Protein AF-A0A8I0GY46-F1 (afdb_monomer_lite)

Sequence (81 aa):
HWGQAQLDTGALLCADTLRFHIRADSDSPADQTVKLAVRDAVLAYADARCTAQDKPAALRWAAENLPALELTARAVLARRG

Foldseek 3Di:
DVVVVVVVVVVVCVVFDDDDDFDFPDPDPLSVVLSVQLVVQLVVVCVVPQPDPGDVSNVVCCVVCVVVSVVSSVVSVVVRD

Structure (mmCIF, N/CA/C/O backbone):
data_AF-A0A8I0GY46-F1
#
_entry.id   AF-A0A8I0GY46-F1
#
loop_
_atom_site.group_PDB
_atom_site.id
_atom_site.type_symbol
_atom_site.label_atom_id
_atom_site.label_alt_id
_atom_site.label_comp_id
_atom_site.label_asym_id
_atom_site.label_entity_id
_atom_site.label_seq_id
_atom_site.pdbx_PDB_ins_code
_atom_site.Cartn_x
_atom_site.Cartn_y
_atom_site.Cartn_z
_atom_site.occupancy
_atom_site.B_iso_or_equiv
_atom_site.auth_seq_id
_atom_site.auth_comp_id
_atom_site.auth_asym_id
_atom_site.auth_atom_id
_atom_site.pdbx_PDB_model_num
ATOM 1 N N . HIS A 1 1 ? -10.507 32.874 4.372 1.00 69.00 1 HIS A N 1
ATOM 2 C CA . HIS A 1 1 ? -11.500 31.779 4.343 1.00 69.00 1 HIS A CA 1
ATOM 3 C C . HIS A 1 1 ? -11.063 30.549 3.538 1.00 69.00 1 HIS A C 1
ATOM 5 O O . HIS A 1 1 ? -11.424 29.458 3.945 1.00 69.00 1 HIS A O 1
ATOM 11 N N . TRP A 1 2 ? -10.236 30.665 2.488 1.00 72.50 2 TRP A N 1
ATOM 12 C CA . TRP A 1 2 ? -9.750 29.499 1.721 1.00 72.50 2 TRP A CA 1
ATOM 13 C C . TRP A 1 2 ? -8.563 28.754 2.355 1.00 72.50 2 TRP A C 1
ATOM 15 O O . TRP A 1 2 ? -8.561 27.530 2.392 1.00 72.50 2 TRP A O 1
ATOM 25 N N . GLY A 1 3 ? -7.589 29.479 2.919 1.00 83.62 3 GLY A N 1
ATOM 26 C CA . GLY A 1 3 ? -6.423 28.853 3.561 1.00 83.62 3 GLY A CA 1
ATOM 27 C C . GLY A 1 3 ? -6.784 27.968 4.761 1.00 83.62 3 GLY A C 1
ATOM 28 O O . GLY A 1 3 ? -6.252 26.873 4.888 1.00 83.62 3 GLY A O 1
ATOM 29 N N . GLN A 1 4 ? -7.743 28.396 5.590 1.00 85.50 4 GLN A N 1
ATOM 30 C CA . GLN A 1 4 ? -8.200 27.608 6.740 1.00 85.50 4 GLN A CA 1
ATOM 31 C C . GLN A 1 4 ? -8.911 26.321 6.297 1.00 85.50 4 GLN A C 1
ATOM 33 O O . GLN A 1 4 ? -8.552 25.245 6.752 1.00 85.50 4 GLN A O 1
ATOM 38 N N . ALA A 1 5 ? -9.821 26.411 5.321 1.00 79.62 5 ALA A N 1
ATOM 39 C CA . ALA A 1 5 ? -10.517 25.243 4.783 1.00 79.62 5 ALA A CA 1
ATOM 40 C C . ALA A 1 5 ? -9.554 24.197 4.182 1.00 79.62 5 ALA A C 1
ATOM 42 O O . ALA A 1 5 ? -9.777 22.995 4.321 1.00 79.62 5 ALA A O 1
ATOM 43 N N . GLN A 1 6 ? -8.460 24.634 3.548 1.00 84.62 6 GLN A N 1
ATOM 44 C CA . GLN A 1 6 ? -7.428 23.735 3.025 1.00 84.62 6 GLN A CA 1
ATOM 45 C C . GLN A 1 6 ? -6.650 23.025 4.145 1.00 84.62 6 GLN A C 1
ATOM 47 O O . GLN A 1 6 ? -6.383 21.827 4.035 1.00 84.62 6 GLN A O 1
ATOM 52 N N . LEU A 1 7 ? -6.302 23.739 5.221 1.00 87.31 7 LEU A N 1
ATOM 53 C CA . LEU A 1 7 ? -5.631 23.155 6.386 1.00 87.31 7 LEU A CA 1
ATOM 54 C C . LEU A 1 7 ? -6.537 22.152 7.104 1.00 87.31 7 LEU A C 1
ATOM 56 O O . LEU A 1 7 ? -6.096 21.047 7.409 1.00 87.31 7 LEU A O 1
ATOM 60 N N . ASP A 1 8 ? -7.807 22.505 7.291 1.00 87.69 8 ASP A N 1
ATOM 61 C CA . ASP A 1 8 ? -8.796 21.646 7.942 1.00 87.69 8 ASP A CA 1
ATOM 62 C C . ASP A 1 8 ? -9.039 20.370 7.118 1.00 87.69 8 ASP A C 1
ATOM 64 O O . ASP A 1 8 ? -9.033 19.262 7.655 1.00 87.69 8 ASP A O 1
ATOM 68 N N . THR A 1 9 ? -9.144 20.498 5.790 1.00 82.94 9 THR A N 1
ATOM 69 C CA . THR A 1 9 ? -9.242 19.347 4.875 1.00 82.94 9 THR A CA 1
ATOM 70 C C . THR A 1 9 ? -7.998 18.460 4.963 1.00 82.94 9 THR A C 1
ATOM 72 O O . THR A 1 9 ? -8.106 17.236 5.039 1.00 82.94 9 THR A O 1
ATOM 75 N N . GLY A 1 10 ? -6.803 19.059 4.990 1.00 81.38 10 GLY A N 1
ATOM 76 C CA . GLY A 1 10 ? -5.548 18.325 5.146 1.00 81.38 10 GLY A CA 1
ATOM 77 C C . GLY A 1 10 ? -5.461 17.574 6.477 1.00 81.38 10 GLY A C 1
ATOM 78 O O . GLY A 1 10 ? -5.013 16.428 6.503 1.00 81.38 10 GLY A O 1
ATOM 79 N N . ALA A 1 11 ? -5.928 18.188 7.567 1.00 81.44 11 ALA A N 1
ATOM 80 C CA . ALA A 1 11 ? -5.963 17.578 8.891 1.00 81.44 11 ALA A CA 1
ATOM 81 C C . ALA A 1 11 ? -6.922 16.379 8.946 1.00 81.44 11 ALA A C 1
ATOM 83 O O . ALA A 1 11 ? -6.529 15.322 9.439 1.00 81.44 11 ALA A O 1
ATOM 84 N N . LEU A 1 12 ? -8.126 16.508 8.379 1.00 81.81 12 LEU A N 1
ATOM 85 C CA . LEU A 1 12 ? -9.101 15.414 8.292 1.00 81.81 12 LEU A CA 1
ATOM 86 C C . LEU A 1 12 ? -8.562 14.239 7.467 1.00 81.81 12 LEU A C 1
ATOM 88 O O . LEU A 1 12 ? -8.574 13.097 7.919 1.00 81.81 12 LEU A O 1
ATOM 92 N N . LEU A 1 13 ? -7.978 14.514 6.297 1.00 81.19 13 LEU A N 1
ATOM 93 C CA . LEU A 1 13 ? -7.362 13.472 5.472 1.00 81.19 13 LEU A CA 1
ATOM 94 C C . LEU A 1 13 ? -6.213 12.763 6.200 1.00 81.19 13 LEU A C 1
ATOM 96 O O . LEU A 1 13 ? -6.079 11.546 6.101 1.00 81.19 13 LEU A O 1
ATOM 100 N N . CYS A 1 14 ? -5.367 13.494 6.927 1.00 80.81 14 CYS A N 1
ATOM 101 C CA . CYS A 1 14 ? -4.294 12.893 7.722 1.00 80.81 14 CYS A CA 1
ATOM 102 C C . CYS A 1 14 ? -4.823 12.072 8.905 1.00 80.81 14 CYS A C 1
ATOM 104 O O . CYS A 1 14 ? -4.199 11.077 9.271 1.00 80.81 14 CYS A O 1
ATOM 106 N N . ALA A 1 15 ? -5.943 12.476 9.508 1.00 80.50 15 ALA A N 1
ATOM 107 C CA . ALA A 1 15 ? -6.521 11.777 10.645 1.00 80.50 15 ALA A CA 1
ATOM 108 C C . ALA A 1 15 ? -7.033 10.382 10.262 1.00 80.50 15 ALA A C 1
ATOM 110 O O . ALA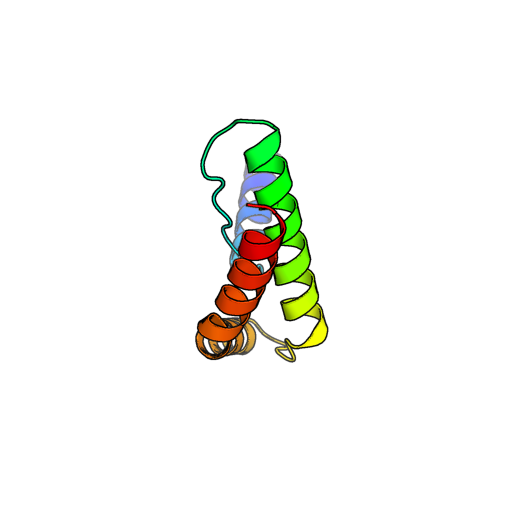 A 1 15 ? -6.803 9.449 11.035 1.00 80.50 15 ALA A O 1
ATOM 111 N N . ASP A 1 16 ? -7.641 10.242 9.082 1.00 82.81 16 ASP A N 1
ATOM 112 C CA . ASP A 1 16 ? -8.395 9.038 8.706 1.00 82.81 16 ASP A CA 1
ATOM 113 C C . ASP A 1 16 ? -7.744 8.197 7.597 1.00 82.81 16 ASP A C 1
ATOM 115 O O . ASP A 1 16 ? -8.240 7.128 7.251 1.00 82.81 16 ASP A O 1
ATOM 119 N N . THR A 1 17 ? -6.600 8.630 7.058 1.00 86.25 17 THR A N 1
ATOM 120 C CA . THR A 1 17 ? -5.884 7.886 6.011 1.00 86.25 17 THR A CA 1
ATOM 121 C C . THR A 1 17 ? -4.654 7.177 6.564 1.00 86.25 17 THR A C 1
ATOM 123 O O . THR A 1 17 ? -3.714 7.818 7.038 1.00 86.25 17 THR A O 1
ATOM 126 N N . LEU A 1 18 ? -4.591 5.856 6.389 1.00 87.75 18 LEU A N 1
ATOM 127 C CA . LEU A 1 18 ? -3.335 5.114 6.485 1.00 87.75 18 LEU A CA 1
ATOM 128 C C . LEU A 1 18 ? -2.536 5.283 5.184 1.00 87.75 18 LEU A C 1
ATOM 130 O O . LEU A 1 18 ? -3.053 5.038 4.096 1.00 87.75 18 LEU A O 1
ATOM 134 N N . ARG A 1 19 ? -1.266 5.693 5.283 1.00 91.25 19 ARG A N 1
ATOM 135 C CA . ARG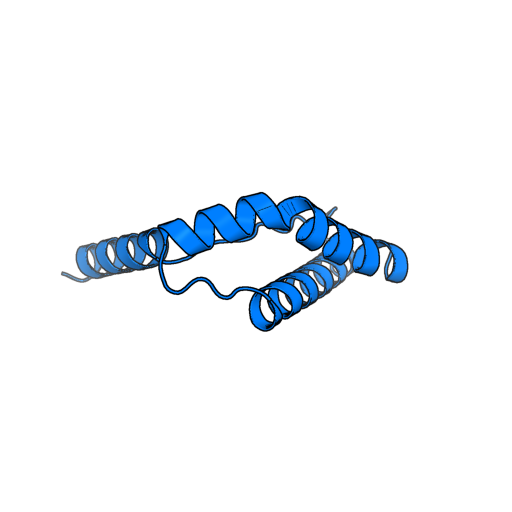 A 1 19 ? -0.399 5.938 4.119 1.00 91.25 19 ARG A CA 1
ATOM 136 C C . ARG A 1 19 ? 0.757 4.946 4.078 1.00 91.25 19 ARG A C 1
ATOM 138 O O . ARG A 1 19 ? 1.509 4.834 5.041 1.00 91.25 19 ARG A O 1
ATOM 145 N N . PHE A 1 20 ? 0.937 4.287 2.934 1.00 91.50 20 PHE A N 1
ATOM 146 C CA . PHE A 1 20 ? 2.121 3.477 2.648 1.00 91.50 20 PHE A CA 1
ATOM 147 C C . PHE A 1 20 ? 3.142 4.294 1.860 1.00 91.50 20 PHE A C 1
ATOM 149 O O . PHE A 1 20 ? 2.827 4.872 0.818 1.00 91.50 20 PHE A O 1
ATOM 156 N N . HIS A 1 21 ? 4.382 4.316 2.339 1.00 93.62 21 HIS A N 1
ATOM 157 C CA . HIS A 1 21 ? 5.483 4.982 1.656 1.00 93.62 21 HIS A CA 1
ATOM 158 C C . HIS A 1 21 ? 6.313 3.961 0.879 1.00 93.62 21 HIS A C 1
ATOM 160 O O . HIS A 1 21 ? 7.006 3.141 1.471 1.00 93.62 21 HIS A O 1
ATOM 166 N N . ILE A 1 22 ? 6.260 4.035 -0.453 1.00 94.62 22 ILE A N 1
ATOM 167 C CA . ILE A 1 22 ? 7.124 3.255 -1.347 1.00 94.62 22 ILE A CA 1
ATOM 168 C C . ILE A 1 22 ? 8.184 4.189 -1.926 1.00 94.62 22 ILE A C 1
ATOM 170 O O . ILE A 1 22 ? 7.864 5.169 -2.608 1.00 94.62 22 ILE A O 1
ATOM 174 N N . ARG A 1 23 ? 9.452 3.888 -1.646 1.00 94.56 23 ARG A N 1
ATOM 175 C CA . ARG A 1 23 ? 10.607 4.628 -2.156 1.00 94.56 23 ARG A CA 1
ATOM 176 C C . ARG A 1 23 ? 11.139 3.944 -3.419 1.00 94.56 23 ARG A C 1
ATOM 178 O O . ARG A 1 23 ? 11.265 2.726 -3.441 1.00 94.56 23 ARG A O 1
ATOM 185 N N . ALA A 1 24 ? 11.419 4.733 -4.453 1.00 95.25 24 ALA A N 1
ATOM 186 C CA . ALA A 1 24 ? 12.153 4.273 -5.629 1.00 95.25 24 ALA A CA 1
ATOM 187 C C . ALA A 1 24 ? 13.658 4.341 -5.352 1.00 95.25 24 ALA A C 1
ATOM 189 O O . ALA A 1 24 ? 14.088 5.154 -4.529 1.00 95.25 24 ALA A O 1
ATOM 190 N N . ASP A 1 25 ? 14.434 3.515 -6.048 1.00 95.06 25 ASP A N 1
ATOM 191 C CA . ASP A 1 25 ? 15.894 3.517 -5.928 1.00 95.06 25 ASP A CA 1
ATOM 192 C C . ASP A 1 25 ? 16.501 4.833 -6.447 1.00 95.06 25 ASP A C 1
ATOM 194 O O . ASP A 1 25 ? 17.339 5.447 -5.787 1.00 95.06 25 ASP A O 1
ATOM 198 N N . SER A 1 26 ? 15.967 5.349 -7.560 1.00 95.88 26 SER A N 1
ATOM 199 C CA . SER A 1 26 ? 16.300 6.669 -8.098 1.00 95.88 26 SER A CA 1
ATOM 200 C C . SER A 1 26 ? 15.089 7.380 -8.726 1.00 95.88 26 SER A C 1
ATOM 202 O O . SER A 1 26 ? 13.966 6.864 -8.754 1.00 95.88 26 SER A O 1
ATOM 204 N N . ASP A 1 27 ? 15.315 8.585 -9.253 1.00 96.25 27 ASP A N 1
ATOM 205 C CA . ASP A 1 27 ? 14.326 9.336 -10.038 1.00 96.25 27 ASP A CA 1
ATOM 206 C C . ASP A 1 27 ? 14.271 8.906 -11.514 1.00 96.25 27 ASP A C 1
ATOM 208 O O . ASP A 1 27 ? 13.545 9.504 -12.312 1.00 96.25 27 ASP A O 1
ATOM 212 N N . SER A 1 28 ? 15.005 7.856 -11.897 1.00 97.94 28 SER A N 1
ATOM 213 C CA . SER A 1 28 ? 14.941 7.315 -13.251 1.00 97.94 28 SER A CA 1
ATOM 214 C C . SER A 1 28 ? 13.515 6.847 -13.596 1.00 97.94 28 SER A C 1
ATOM 216 O O . SER A 1 28 ? 12.801 6.313 -12.737 1.00 97.94 28 SER A O 1
ATOM 218 N N . PRO A 1 29 ? 13.073 6.976 -14.862 1.00 97.88 29 PRO A N 1
ATOM 219 C CA . PRO A 1 29 ? 11.765 6.466 -15.275 1.00 97.88 29 PRO A CA 1
ATOM 220 C C . PRO A 1 29 ? 11.579 4.963 -15.008 1.00 97.88 29 PRO A C 1
ATOM 222 O O . PRO A 1 29 ? 10.464 4.520 -14.717 1.00 97.88 29 PRO A O 1
ATOM 225 N N . ALA A 1 30 ? 12.662 4.182 -15.076 1.00 96.31 30 ALA A N 1
ATOM 226 C CA . ALA A 1 30 ? 12.643 2.753 -14.780 1.00 96.31 30 ALA A CA 1
ATOM 227 C C . ALA A 1 30 ? 12.312 2.496 -13.300 1.00 96.31 30 ALA A C 1
ATOM 229 O O . ALA A 1 30 ? 11.351 1.784 -13.002 1.00 96.31 30 ALA A O 1
ATOM 230 N N . ASP A 1 31 ? 13.012 3.157 -12.377 1.00 96.69 31 ASP A N 1
ATOM 231 C CA . ASP A 1 31 ? 12.802 2.970 -10.935 1.00 96.69 31 ASP A CA 1
ATOM 232 C C . ASP A 1 31 ? 11.450 3.513 -10.472 1.00 96.69 31 ASP A C 1
ATOM 234 O O . ASP A 1 31 ? 10.789 2.916 -9.616 1.00 96.69 31 ASP A O 1
ATOM 238 N N . GLN A 1 32 ? 10.971 4.603 -11.082 1.00 97.25 32 GLN A N 1
ATOM 239 C CA . GLN A 1 32 ? 9.616 5.088 -10.825 1.00 97.25 32 GLN A CA 1
ATOM 240 C C . GLN A 1 32 ? 8.562 4.086 -11.311 1.00 97.25 32 GLN A C 1
ATOM 242 O O . GLN A 1 32 ? 7.583 3.850 -10.605 1.00 97.25 32 GLN A O 1
ATOM 247 N N . THR A 1 33 ? 8.770 3.433 -12.458 1.00 97.38 33 THR A N 1
ATOM 248 C CA . THR A 1 33 ? 7.859 2.384 -12.947 1.00 97.38 33 THR A CA 1
ATOM 249 C C . THR A 1 33 ? 7.803 1.200 -11.981 1.00 97.38 33 THR A C 1
ATOM 251 O O . THR A 1 33 ? 6.715 0.712 -11.659 1.00 97.38 33 THR A O 1
ATOM 254 N N . VAL A 1 34 ? 8.955 0.761 -11.465 1.00 97.56 34 VAL A N 1
ATOM 255 C CA . VAL A 1 34 ? 9.028 -0.304 -10.453 1.00 97.56 34 VAL A CA 1
ATOM 256 C C . VAL A 1 34 ? 8.293 0.109 -9.176 1.00 97.56 34 VAL A C 1
ATOM 258 O O . VAL A 1 34 ? 7.467 -0.653 -8.670 1.00 97.56 34 VAL A O 1
ATOM 261 N N . LYS A 1 35 ? 8.507 1.335 -8.689 1.00 96.88 35 LYS A N 1
ATOM 262 C CA . LYS A 1 35 ? 7.803 1.879 -7.519 1.00 96.88 35 LYS A CA 1
ATOM 263 C C . LYS A 1 35 ? 6.285 1.899 -7.699 1.00 96.88 35 LYS A C 1
ATOM 265 O O . LYS A 1 35 ? 5.574 1.528 -6.766 1.00 96.88 35 LYS A O 1
ATOM 270 N N . LEU A 1 36 ? 5.776 2.315 -8.862 1.00 97.75 36 LEU A N 1
ATOM 271 C CA . LEU A 1 36 ? 4.333 2.306 -9.136 1.00 97.75 36 LEU A CA 1
ATOM 272 C C . LEU A 1 36 ? 3.778 0.878 -9.115 1.00 97.75 36 LEU A C 1
ATOM 274 O O . LEU A 1 36 ? 2.755 0.637 -8.484 1.00 97.75 36 LEU A O 1
ATOM 278 N N . ALA A 1 37 ? 4.492 -0.082 -9.705 1.00 98.12 37 ALA A N 1
ATOM 279 C CA . ALA A 1 37 ? 4.081 -1.482 -9.676 1.00 98.12 37 ALA A CA 1
ATOM 280 C C . ALA A 1 37 ? 4.063 -2.066 -8.251 1.00 98.12 37 ALA A C 1
ATOM 282 O O . ALA A 1 37 ? 3.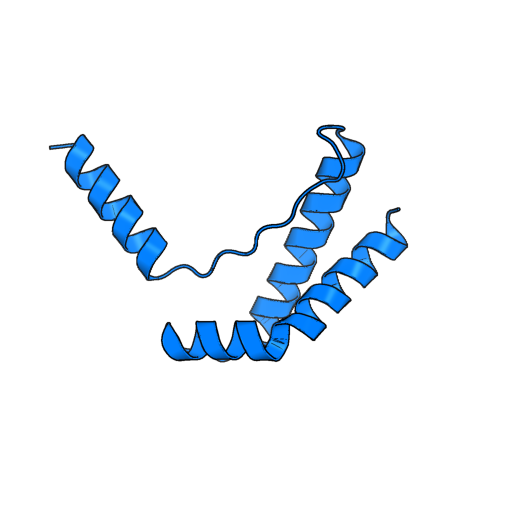143 -2.802 -7.896 1.00 98.12 37 ALA A O 1
ATOM 283 N N . VAL A 1 38 ? 5.059 -1.730 -7.423 1.00 98.25 38 VAL A N 1
ATOM 284 C CA . VAL A 1 38 ? 5.096 -2.127 -6.006 1.00 98.25 38 VAL A CA 1
ATOM 285 C C . VAL A 1 38 ? 3.928 -1.502 -5.243 1.00 98.25 38 VAL A C 1
ATOM 287 O O . VAL A 1 38 ? 3.234 -2.209 -4.516 1.00 98.25 38 VAL A O 1
ATOM 290 N N . ARG A 1 39 ? 3.676 -0.200 -5.434 1.00 98.19 39 ARG A N 1
ATOM 291 C CA . ARG A 1 39 ? 2.533 0.506 -4.838 1.00 98.19 39 ARG A CA 1
ATOM 292 C C . ARG A 1 39 ? 1.223 -0.196 -5.179 1.00 98.19 39 ARG A C 1
ATOM 294 O O . ARG A 1 39 ? 0.451 -0.488 -4.272 1.00 98.19 39 ARG A O 1
ATOM 301 N N . ASP A 1 40 ? 0.986 -0.472 -6.456 1.00 98.44 40 ASP A N 1
ATOM 302 C CA . ASP A 1 40 ? -0.280 -1.043 -6.917 1.00 98.44 40 ASP A CA 1
ATOM 303 C C . ASP A 1 40 ? -0.504 -2.445 -6.333 1.00 98.44 40 ASP A C 1
ATOM 305 O O . ASP A 1 40 ? -1.603 -2.759 -5.883 1.00 98.44 40 ASP A O 1
ATOM 309 N N . ALA A 1 41 ? 0.547 -3.266 -6.240 1.00 98.44 41 ALA A N 1
ATOM 310 C CA . ALA A 1 41 ? 0.453 -4.591 -5.629 1.00 98.44 41 ALA A CA 1
ATOM 311 C C . ALA A 1 41 ? 0.204 -4.543 -4.114 1.00 98.44 41 ALA A C 1
ATOM 313 O O . ALA A 1 41 ? -0.599 -5.320 -3.599 1.00 98.44 41 ALA A O 1
ATOM 314 N N . VAL A 1 42 ? 0.869 -3.633 -3.396 1.00 98.19 42 VAL A N 1
ATOM 315 C CA . VAL A 1 42 ? 0.659 -3.444 -1.952 1.00 98.19 42 VAL A CA 1
ATOM 316 C C . VAL A 1 42 ? -0.762 -2.951 -1.673 1.00 98.19 42 VAL A C 1
ATOM 318 O O . VAL A 1 42 ? -1.413 -3.468 -0.766 1.00 98.19 42 VAL A O 1
ATOM 321 N N . LEU A 1 43 ? -1.272 -2.010 -2.477 1.00 97.44 43 LEU A N 1
ATOM 322 C CA . LEU A 1 43 ? -2.651 -1.530 -2.365 1.00 97.44 43 LEU A CA 1
ATOM 323 C C . LEU A 1 43 ? -3.663 -2.637 -2.673 1.00 97.44 43 LEU A C 1
ATOM 325 O O . LEU A 1 43 ? -4.594 -2.815 -1.897 1.00 97.44 43 LEU A O 1
ATOM 329 N N . ALA A 1 44 ? -3.455 -3.425 -3.731 1.00 98.31 44 ALA A N 1
ATOM 330 C CA . ALA A 1 44 ? -4.333 -4.549 -4.061 1.00 98.31 44 ALA A CA 1
ATOM 331 C C . ALA A 1 44 ? -4.340 -5.631 -2.966 1.00 98.31 44 ALA A C 1
ATOM 333 O O . ALA A 1 44 ? -5.386 -6.202 -2.658 1.00 98.31 44 ALA A O 1
ATOM 334 N N . TYR A 1 45 ? -3.188 -5.910 -2.346 1.00 98.25 45 TYR A N 1
ATOM 335 C CA . TYR A 1 45 ? -3.127 -6.813 -1.196 1.00 98.25 45 TYR A CA 1
ATOM 336 C C . TYR A 1 45 ? -3.909 -6.245 -0.008 1.00 98.25 45 TYR A C 1
ATOM 338 O O . TYR A 1 45 ? -4.714 -6.957 0.587 1.00 98.25 45 TYR A O 1
ATOM 346 N N . ALA A 1 46 ? -3.686 -4.977 0.342 1.00 97.00 46 ALA A N 1
ATOM 347 C CA . ALA A 1 46 ? -4.380 -4.357 1.462 1.00 97.00 46 ALA A CA 1
ATOM 348 C C . ALA A 1 46 ? -5.898 -4.322 1.246 1.00 97.00 46 ALA A C 1
ATOM 350 O O . ALA A 1 46 ? -6.634 -4.738 2.134 1.00 97.00 46 ALA A O 1
ATOM 351 N N . ASP A 1 47 ? -6.353 -3.928 0.058 1.00 96.62 47 ASP A N 1
ATOM 352 C CA . ASP A 1 47 ? -7.770 -3.893 -0.317 1.00 96.62 47 ASP A CA 1
ATOM 353 C C . ASP A 1 47 ? -8.441 -5.268 -0.167 1.00 96.62 47 ASP A C 1
ATOM 355 O O . ASP A 1 47 ? -9.490 -5.406 0.454 1.00 96.62 47 ASP A O 1
ATOM 359 N N . ALA A 1 48 ? -7.779 -6.331 -0.628 1.00 97.94 48 ALA A N 1
ATOM 360 C CA . ALA A 1 48 ? -8.347 -7.674 -0.598 1.00 97.94 48 ALA A CA 1
ATOM 361 C C . ALA A 1 48 ? -8.251 -8.394 0.767 1.00 97.94 48 ALA A C 1
ATOM 363 O O . ALA A 1 48 ? -8.697 -9.542 0.870 1.00 97.94 48 ALA A O 1
ATOM 364 N N . ARG A 1 49 ? -7.566 -7.834 1.777 1.00 97.69 49 ARG A N 1
ATOM 365 C CA . ARG A 1 49 ? -7.283 -8.528 3.059 1.00 97.69 49 ARG A CA 1
ATOM 366 C C . ARG A 1 49 ? -7.565 -7.694 4.305 1.00 97.69 49 ARG A C 1
ATOM 368 O O . ARG A 1 49 ? -7.720 -8.271 5.380 1.00 97.69 49 ARG A O 1
ATOM 375 N N . CYS A 1 50 ? -7.602 -6.372 4.200 1.00 96.56 50 CYS A N 1
ATOM 376 C CA . CYS A 1 50 ? -7.901 -5.511 5.331 1.00 96.56 50 CYS A CA 1
ATOM 377 C C . CYS A 1 50 ? -9.393 -5.572 5.650 1.00 96.56 50 CYS A C 1
ATOM 379 O O . CYS A 1 50 ? -10.233 -5.189 4.844 1.00 96.56 50 CYS A O 1
ATOM 381 N N . THR A 1 51 ? -9.725 -6.044 6.848 1.00 95.06 51 THR A N 1
ATOM 382 C CA . THR A 1 51 ? -11.107 -6.090 7.347 1.00 95.06 51 THR A CA 1
ATOM 383 C C . THR A 1 51 ? -11.410 -4.966 8.336 1.00 95.06 51 THR A C 1
ATOM 385 O O . THR A 1 51 ? -12.509 -4.915 8.893 1.00 95.06 51 THR A O 1
ATOM 388 N N . ALA A 1 52 ? -10.437 -4.088 8.599 1.00 95.44 52 ALA A N 1
ATOM 389 C CA . ALA A 1 52 ? -10.569 -3.012 9.566 1.00 95.44 52 ALA A CA 1
ATOM 390 C C . ALA A 1 52 ? -11.670 -2.028 9.158 1.00 95.44 52 ALA A C 1
ATOM 392 O O . ALA A 1 52 ? -11.710 -1.561 8.025 1.00 95.44 52 ALA A O 1
ATOM 393 N N . GLN A 1 53 ? -12.539 -1.703 10.111 1.00 92.06 53 GLN A N 1
ATOM 394 C CA . GLN A 1 53 ? -13.658 -0.774 9.916 1.00 92.06 53 GLN A CA 1
ATOM 395 C C . GLN A 1 53 ? -13.400 0.595 10.555 1.00 92.06 53 GLN A C 1
ATOM 397 O O . GLN A 1 53 ? -14.157 1.536 10.346 1.00 92.06 53 GLN A O 1
ATOM 402 N N . ASP A 1 54 ? -12.337 0.706 11.352 1.00 91.31 54 ASP A N 1
ATOM 403 C CA . ASP A 1 54 ? -11.971 1.920 12.064 1.00 91.31 54 ASP A CA 1
ATOM 404 C C . ASP A 1 54 ? -10.451 2.112 12.099 1.00 91.31 54 ASP A C 1
ATOM 406 O O . ASP A 1 54 ? -9.661 1.219 11.772 1.00 91.31 54 ASP A O 1
ATOM 410 N N . LYS A 1 55 ? -10.036 3.314 12.502 1.00 90.75 55 LYS A N 1
ATOM 411 C CA . LYS A 1 55 ? -8.628 3.706 12.556 1.00 90.75 55 LYS A CA 1
ATOM 412 C C . LYS A 1 55 ? -7.786 2.817 13.486 1.00 90.75 55 LYS A C 1
ATOM 414 O O . LYS A 1 55 ? -6.733 2.358 13.040 1.00 90.75 55 LYS A O 1
ATOM 419 N N . PRO A 1 56 ? -8.175 2.545 14.748 1.00 93.50 56 PRO A N 1
ATOM 420 C CA . PRO A 1 56 ? -7.406 1.645 15.607 1.00 93.50 56 PRO A CA 1
ATOM 421 C C . PRO A 1 56 ? -7.225 0.244 15.012 1.00 93.50 56 PRO A C 1
ATOM 423 O O . PRO A 1 56 ? -6.132 -0.315 15.094 1.00 93.50 56 PRO A O 1
ATOM 426 N N . ALA A 1 57 ? -8.269 -0.322 14.404 1.00 95.12 57 ALA A N 1
ATOM 427 C CA . ALA A 1 57 ? -8.203 -1.616 13.741 1.00 95.12 57 ALA A CA 1
ATOM 428 C C . ALA A 1 57 ? -7.308 -1.570 12.499 1.00 95.12 57 ALA A C 1
ATOM 430 O O . ALA A 1 57 ? -6.526 -2.494 12.303 1.00 95.12 57 ALA A O 1
ATOM 431 N N . ALA A 1 58 ? -7.358 -0.495 11.707 1.00 94.38 58 ALA A N 1
ATOM 432 C CA . ALA A 1 58 ? -6.522 -0.343 10.517 1.00 94.38 58 ALA A CA 1
ATOM 433 C C . ALA A 1 58 ? -5.036 -0.254 10.886 1.00 94.38 58 ALA A C 1
ATOM 435 O O . ALA A 1 58 ? -4.200 -0.886 10.242 1.00 94.38 58 ALA A O 1
ATOM 436 N N . LEU A 1 59 ? -4.707 0.468 11.964 1.00 94.12 59 LEU A N 1
ATOM 437 C CA . LEU A 1 59 ? -3.341 0.555 12.488 1.00 94.12 59 LEU A CA 1
ATOM 438 C C . LEU A 1 59 ? -2.834 -0.799 13.001 1.00 94.12 59 LEU A C 1
ATOM 440 O O . LEU A 1 59 ? -1.714 -1.185 12.671 1.00 94.12 59 LEU A O 1
ATOM 444 N N . ARG A 1 60 ? -3.652 -1.534 13.770 1.00 96.69 60 ARG A N 1
ATOM 445 C CA . ARG A 1 60 ? -3.289 -2.883 14.238 1.00 96.69 60 ARG A CA 1
ATOM 446 C C . ARG A 1 60 ? -3.101 -3.848 13.074 1.00 96.69 60 ARG A C 1
ATOM 448 O O . ARG A 1 60 ? -2.054 -4.478 12.981 1.00 96.69 60 ARG A O 1
ATOM 455 N N . TRP A 1 61 ? -4.064 -3.890 12.151 1.00 97.56 61 TRP A N 1
ATOM 456 C CA . TRP A 1 61 ? -3.995 -4.735 10.962 1.00 97.56 61 TRP A CA 1
ATOM 457 C C . TRP A 1 61 ? -2.727 -4.449 10.156 1.00 97.56 61 TRP A C 1
ATOM 459 O O . TRP A 1 61 ? -2.016 -5.382 9.791 1.00 97.56 61 TRP A O 1
ATOM 469 N N . ALA A 1 62 ? -2.398 -3.175 9.925 1.00 95.94 62 ALA A N 1
ATOM 470 C CA . ALA A 1 62 ? -1.202 -2.793 9.180 1.00 95.94 62 ALA A CA 1
ATOM 471 C C . ALA A 1 62 ? 0.092 -3.219 9.885 1.00 95.94 62 ALA A C 1
ATOM 473 O O . ALA A 1 62 ? 1.009 -3.695 9.219 1.00 95.94 62 ALA A O 1
ATOM 474 N N . ALA A 1 63 ? 0.164 -3.083 11.213 1.00 96.19 63 ALA A N 1
ATOM 475 C CA . ALA A 1 63 ? 1.321 -3.520 11.990 1.00 96.19 63 ALA A CA 1
ATOM 476 C C . ALA A 1 63 ? 1.493 -5.048 11.952 1.00 96.19 63 ALA A C 1
ATOM 478 O O . ALA A 1 63 ? 2.592 -5.541 11.705 1.00 96.19 63 ALA A O 1
ATOM 479 N N . GLU A 1 64 ? 0.405 -5.799 12.131 1.00 98.00 64 GLU A N 1
ATOM 480 C CA . GLU A 1 64 ? 0.401 -7.267 12.098 1.00 98.00 64 GLU A CA 1
ATOM 481 C C . GLU A 1 64 ? 0.712 -7.821 10.699 1.00 98.00 64 GLU A C 1
ATOM 483 O O . GLU A 1 64 ? 1.392 -8.837 10.562 1.00 98.00 64 GLU A O 1
ATOM 488 N N . ASN A 1 65 ? 0.253 -7.139 9.646 1.00 97.69 65 ASN A N 1
ATOM 489 C CA . ASN A 1 65 ? 0.425 -7.564 8.257 1.00 97.69 65 ASN A CA 1
ATOM 490 C C . ASN A 1 65 ? 1.651 -6.947 7.573 1.00 97.69 65 ASN A C 1
ATOM 492 O O . ASN A 1 65 ? 1.875 -7.222 6.391 1.00 97.69 65 ASN A O 1
ATOM 496 N N . LEU A 1 66 ? 2.469 -6.160 8.283 1.00 96.88 66 LEU A N 1
ATOM 497 C CA . LEU A 1 66 ? 3.676 -5.548 7.723 1.00 96.88 66 LEU A CA 1
ATOM 498 C C . LEU A 1 66 ? 4.582 -6.576 7.013 1.00 96.88 66 LEU A C 1
ATOM 500 O O . LEU A 1 66 ? 4.948 -6.320 5.864 1.00 96.88 66 LEU A O 1
ATOM 504 N N . PRO A 1 67 ? 4.860 -7.775 7.571 1.00 98.19 67 PRO A N 1
ATOM 505 C CA . PRO A 1 67 ? 5.664 -8.777 6.869 1.00 98.19 67 PRO A CA 1
ATOM 506 C C . PRO A 1 67 ? 5.063 -9.232 5.531 1.00 98.19 67 PRO A C 1
ATOM 508 O O . PRO A 1 67 ? 5.796 -9.457 4.567 1.00 98.19 67 PRO A O 1
ATOM 511 N N . ALA A 1 68 ? 3.735 -9.353 5.444 1.00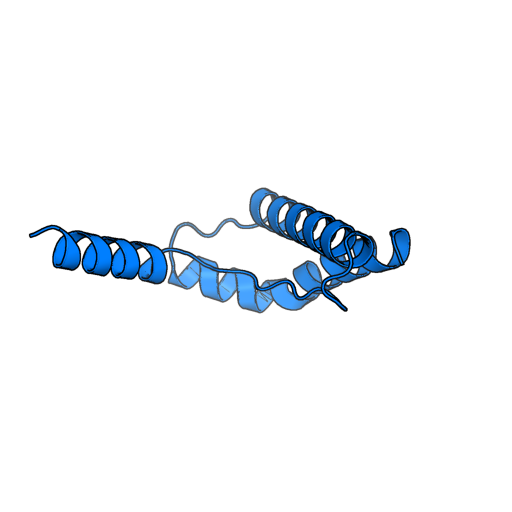 98.25 68 ALA A N 1
ATOM 512 C CA . ALA A 1 68 ? 3.045 -9.767 4.223 1.00 98.25 68 ALA A CA 1
ATOM 513 C C . ALA A 1 68 ? 2.995 -8.645 3.171 1.00 98.25 68 ALA A C 1
ATOM 515 O O . ALA A 1 68 ? 3.172 -8.901 1.976 1.00 98.25 68 ALA A O 1
ATOM 516 N N . LEU A 1 69 ? 2.822 -7.395 3.611 1.00 97.81 69 LEU A N 1
ATOM 517 C CA . LEU A 1 69 ? 2.920 -6.207 2.760 1.00 97.81 69 LEU A CA 1
ATOM 518 C C . LEU A 1 69 ? 4.329 -6.090 2.160 1.00 97.81 69 LEU A C 1
ATOM 520 O O . LEU A 1 69 ? 4.486 -5.924 0.950 1.00 97.81 69 LEU A O 1
ATOM 524 N N . GLU A 1 70 ? 5.365 -6.267 2.980 1.00 97.69 70 GLU A N 1
ATOM 525 C CA . GLU A 1 70 ? 6.746 -6.268 2.506 1.00 97.69 70 GLU A CA 1
ATOM 526 C C . GLU A 1 70 ? 7.067 -7.456 1.590 1.00 97.69 70 GLU A C 1
ATOM 528 O O . GLU A 1 70 ? 7.796 -7.301 0.612 1.00 97.69 70 GLU A O 1
ATOM 533 N N . LEU A 1 71 ? 6.537 -8.650 1.878 1.00 98.44 71 LEU A N 1
ATOM 534 C CA . LEU A 1 71 ? 6.697 -9.810 1.000 1.00 98.44 71 LEU A CA 1
ATOM 535 C C . LEU A 1 71 ? 6.062 -9.553 -0.371 1.00 98.44 71 LEU A C 1
ATOM 537 O O . LEU A 1 71 ? 6.669 -9.865 -1.394 1.00 98.44 71 LEU A O 1
ATOM 541 N N . THR A 1 72 ? 4.880 -8.934 -0.396 1.00 98.44 72 THR A N 1
ATOM 542 C CA . THR A 1 72 ? 4.208 -8.508 -1.632 1.00 98.44 72 THR A CA 1
ATOM 543 C C . THR A 1 72 ? 5.088 -7.537 -2.419 1.00 98.44 72 THR A C 1
ATOM 545 O O . THR A 1 72 ? 5.303 -7.736 -3.616 1.00 98.44 72 THR A O 1
ATOM 548 N N . ALA A 1 73 ? 5.672 -6.541 -1.745 1.00 97.75 73 ALA A N 1
ATOM 549 C CA . ALA A 1 73 ? 6.603 -5.605 -2.367 1.00 97.75 73 ALA A CA 1
ATOM 550 C C . ALA A 1 73 ? 7.844 -6.315 -2.938 1.00 97.75 73 ALA A C 1
ATOM 552 O O . ALA A 1 73 ? 8.159 -6.153 -4.118 1.00 97.75 73 ALA A O 1
ATOM 553 N N . ARG A 1 74 ? 8.506 -7.168 -2.144 1.00 97.56 74 ARG A N 1
ATOM 554 C CA . ARG A 1 74 ? 9.685 -7.948 -2.563 1.00 97.56 74 ARG A CA 1
ATOM 555 C C . ARG A 1 74 ? 9.390 -8.861 -3.752 1.00 97.56 74 ARG A C 1
ATOM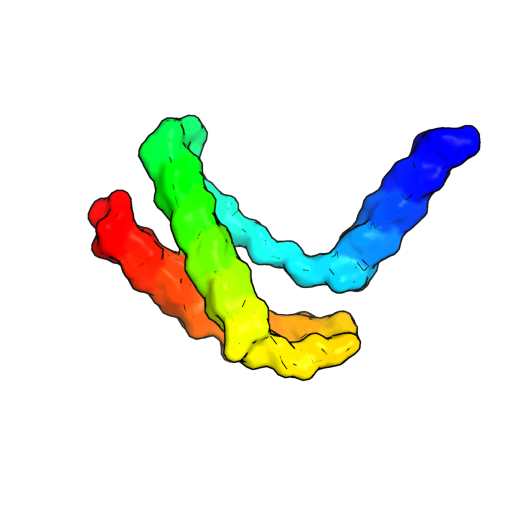 557 O O . ARG A 1 74 ? 10.215 -8.965 -4.653 1.00 97.56 74 ARG A O 1
ATOM 564 N N . ALA A 1 75 ? 8.210 -9.477 -3.800 1.00 98.19 75 ALA A N 1
ATOM 565 C CA . ALA A 1 75 ? 7.806 -10.332 -4.913 1.00 98.19 75 ALA A CA 1
ATOM 566 C C . ALA A 1 75 ? 7.606 -9.556 -6.226 1.00 98.19 75 ALA A C 1
ATOM 568 O O . ALA A 1 75 ? 7.779 -10.120 -7.306 1.00 98.19 75 ALA A O 1
ATOM 569 N N . VAL A 1 76 ? 7.216 -8.280 -6.169 1.00 97.75 76 VAL A N 1
ATOM 570 C CA . VAL A 1 76 ? 7.161 -7.422 -7.363 1.00 97.75 76 VAL A CA 1
ATOM 571 C C . VAL A 1 76 ? 8.556 -6.957 -7.757 1.00 97.75 76 VAL A C 1
ATOM 573 O O . VAL A 1 76 ? 8.892 -7.037 -8.936 1.00 97.75 76 VAL A O 1
ATOM 576 N N . LEU A 1 77 ? 9.370 -6.536 -6.782 1.00 95.56 77 LEU A N 1
ATOM 577 C CA . LEU A 1 77 ? 10.757 -6.126 -7.011 1.00 95.56 77 LEU A CA 1
ATOM 578 C C . LEU A 1 77 ? 11.556 -7.234 -7.705 1.00 95.56 77 LEU A C 1
ATOM 580 O O . LEU A 1 77 ? 12.138 -6.991 -8.751 1.00 95.56 77 LEU A O 1
ATOM 584 N N . ALA A 1 78 ? 11.486 -8.472 -7.212 1.00 95.94 78 ALA A N 1
ATOM 585 C CA . ALA A 1 78 ? 12.216 -9.606 -7.784 1.00 95.94 78 ALA A CA 1
ATOM 586 C C . ALA A 1 78 ? 11.813 -9.974 -9.228 1.00 95.94 78 ALA A C 1
ATOM 588 O O . ALA A 1 78 ? 12.540 -10.699 -9.894 1.00 95.94 78 ALA A O 1
ATOM 589 N N . ARG A 1 79 ? 10.645 -9.526 -9.711 1.00 94.38 79 ARG A N 1
ATOM 590 C CA . ARG A 1 79 ? 10.189 -9.769 -11.094 1.00 94.38 79 ARG A CA 1
ATOM 591 C C . ARG A 1 79 ? 10.532 -8.631 -12.054 1.00 94.38 79 ARG A C 1
ATOM 593 O O . ARG A 1 79 ? 10.304 -8.780 -13.252 1.00 94.38 79 ARG A O 1
ATOM 600 N N . ARG A 1 80 ? 10.937 -7.473 -11.530 1.00 87.44 80 ARG A N 1
ATOM 601 C CA . ARG A 1 80 ? 11.117 -6.232 -12.300 1.00 87.44 80 ARG A CA 1
ATOM 602 C C . ARG A 1 80 ? 12.506 -5.610 -12.156 1.00 87.44 80 ARG A C 1
ATOM 604 O O . ARG A 1 80 ? 12.803 -4.709 -12.934 1.00 87.44 80 ARG A O 1
ATOM 611 N N . GLY A 1 81 ? 13.284 -6.042 -11.165 1.00 66.25 81 GLY A N 1
ATOM 612 C CA . GLY A 1 81 ? 14.714 -5.769 -11.032 1.00 66.25 81 GLY A CA 1
ATOM 613 C C . GLY A 1 81 ? 15.570 -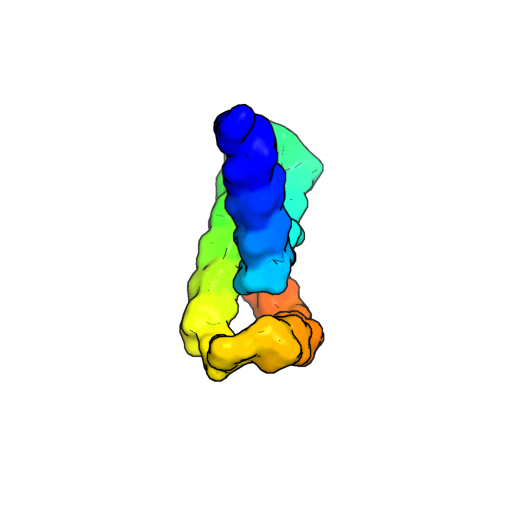6.818 -11.722 1.00 66.25 81 GLY A C 1
ATOM 614 O O . GLY A 1 81 ? 15.026 -7.892 -12.068 1.00 66.25 81 GLY A O 1
#

pLDDT: mean 92.72, std 7.25, range [66.25, 98.44]

Radius of gyration: 15.62 Å; chains: 1; bounding box: 30×42×31 Å

InterPro domains:
  IPR014202 Sporulation stage II, protein R [PF09551] (16-81)

Secondary structure (DSSP, 8-state):
-HHHHHHHHHHHHHHH--------SSSSHHHHHHHHHHHHHHHHHHHHH----SHHHHHHHHHHTHHHHHHHHHHHHHHH-

Organism: NCBI:txid611301